Protein AF-A0A078BGF5-F1 (afdb_monomer)

Sequence (83 aa):
MGVVRPDDTGVEMEASHQQYQAALQLLAAGAVIKQSSATPLTYRLSFNRISVPLPGGVVQQLLAHGQMRAACKVSGEVVYVGS

Nearest PDB structures (foldseek):
  8fks-assembly1_SM  TM=4.150E-01  e=8.544E-01  Homo sapiens
  9b9x-assembly1_A-2  TM=3.722E-01  e=8.026E-01  Vreelandella titanicae
  8ev3-assembly1_n  TM=3.707E-01  e=7.540E-01  Schizosaccharomyces pombe
  8fkv-assembly1_SM  TM=4.033E-01  e=9.682E-01  Homo sapiens
  8fkx-assembly1_SM  TM=4.209E-01  e=1.809E+00  Homo sapiens

pLDDT: mean 79.12, std 13.33, range [43.25, 91.06]

Structure (mmCIF, N/CA/C/O backbone):
data_AF-A0A078BGF5-F1
#
_entry.id   AF-A0A078BGF5-F1
#
loop_
_atom_site.group_PDB
_atom_site.id
_atom_site.type_symbol
_atom_site.label_atom_id
_atom_site.label_alt_id
_atom_site.label_comp_id
_atom_site.label_asym_id
_atom_site.label_entity_id
_atom_site.label_seq_id
_atom_site.pdbx_PDB_ins_code
_atom_site.Cartn_x
_atom_site.Cartn_y
_atom_site.Cartn_z
_atom_site.occupancy
_atom_site.B_iso_or_equiv
_atom_site.auth_seq_id
_atom_site.auth_comp_id
_atom_site.auth_asym_id
_atom_site.auth_atom_id
_atom_site.pdbx_PDB_model_num
ATOM 1 N N . MET A 1 1 ? 34.286 16.748 -32.809 1.00 43.25 1 MET A N 1
ATOM 2 C CA . MET A 1 1 ? 33.570 15.456 -32.808 1.00 43.25 1 MET A CA 1
ATOM 3 C C . MET A 1 1 ? 32.872 15.340 -31.460 1.00 43.25 1 MET A C 1
ATOM 5 O O . MET A 1 1 ? 33.516 15.004 -30.478 1.00 43.25 1 MET A O 1
ATOM 9 N N . GLY A 1 2 ? 31.628 15.818 -31.373 1.00 46.16 2 GLY A N 1
ATOM 10 C CA . GLY A 1 2 ? 30.871 15.863 -30.120 1.00 46.16 2 GLY A CA 1
ATOM 11 C C . GLY A 1 2 ? 30.205 14.517 -29.873 1.00 46.16 2 GLY A C 1
ATOM 12 O O . GLY A 1 2 ? 29.395 14.083 -30.686 1.00 46.16 2 GLY A O 1
ATOM 13 N N . VAL A 1 3 ? 30.575 13.846 -28.78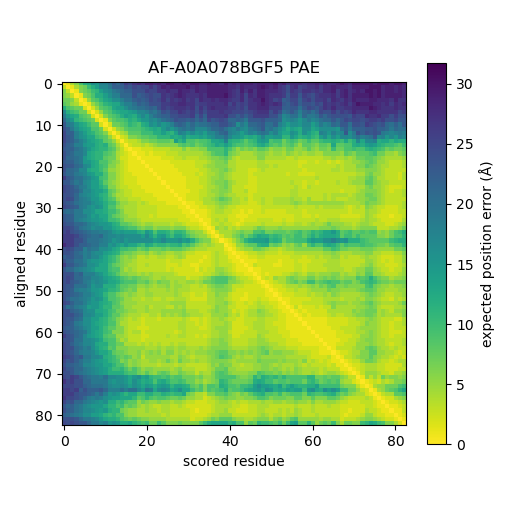7 1.00 54.28 3 VAL A N 1
ATOM 14 C CA . VAL A 1 3 ? 29.897 12.629 -28.338 1.00 54.28 3 VAL A CA 1
ATOM 15 C C . VAL A 1 3 ? 28.651 13.038 -27.560 1.00 54.28 3 VAL A C 1
ATOM 17 O O . VAL A 1 3 ? 28.722 13.522 -26.433 1.00 54.28 3 VAL A O 1
ATOM 20 N N . VAL A 1 4 ? 27.500 12.910 -28.212 1.00 55.53 4 VAL A N 1
ATOM 21 C CA . VAL A 1 4 ? 26.187 13.011 -27.576 1.00 55.53 4 VAL A CA 1
ATOM 22 C C . VAL A 1 4 ? 26.057 11.883 -26.548 1.00 55.53 4 VAL A C 1
ATOM 24 O O . VAL A 1 4 ? 26.206 10.710 -26.881 1.00 55.53 4 VAL A O 1
ATOM 27 N N . ARG A 1 5 ? 25.852 12.241 -25.276 1.00 57.50 5 ARG A N 1
ATOM 28 C CA . ARG A 1 5 ? 25.568 11.284 -24.198 1.00 57.50 5 ARG A CA 1
ATOM 29 C C . ARG A 1 5 ? 24.098 10.875 -24.341 1.00 57.50 5 ARG A C 1
ATOM 31 O O . ARG A 1 5 ? 23.258 11.777 -24.356 1.00 57.50 5 ARG A O 1
ATOM 38 N N . PRO A 1 6 ? 23.770 9.584 -24.491 1.00 55.91 6 PRO A N 1
ATOM 39 C CA . PRO A 1 6 ? 22.385 9.163 -24.524 1.00 55.91 6 PRO A CA 1
ATOM 40 C C . PRO A 1 6 ? 21.820 9.235 -23.101 1.00 55.91 6 PRO A C 1
ATOM 42 O O . PRO A 1 6 ? 22.330 8.589 -22.195 1.00 55.91 6 PRO A O 1
ATOM 45 N N . ASP A 1 7 ? 20.811 10.083 -22.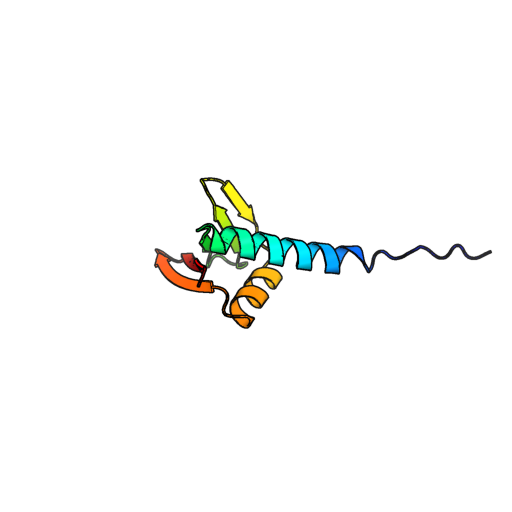939 1.00 52.12 7 ASP A N 1
ATOM 46 C CA . ASP A 1 7 ? 19.560 9.740 -22.261 1.00 52.12 7 ASP A CA 1
ATOM 47 C C . ASP A 1 7 ? 19.653 9.099 -20.857 1.00 52.12 7 ASP A C 1
ATOM 49 O O . ASP A 1 7 ? 19.480 7.898 -20.680 1.00 52.12 7 ASP A O 1
ATOM 53 N N . ASP A 1 8 ? 19.855 9.931 -19.831 1.00 53.47 8 ASP A N 1
ATOM 54 C CA . ASP A 1 8 ? 19.560 9.586 -18.424 1.00 53.47 8 ASP A CA 1
ATOM 55 C C . ASP A 1 8 ? 18.101 9.947 -18.051 1.00 53.47 8 ASP A C 1
ATOM 57 O O . ASP A 1 8 ? 17.702 9.887 -16.894 1.00 53.47 8 ASP A O 1
ATOM 61 N N . THR A 1 9 ? 17.279 10.369 -19.021 1.00 57.56 9 THR A N 1
ATOM 62 C CA . THR A 1 9 ? 15.937 10.933 -18.771 1.00 57.56 9 THR A CA 1
ATOM 63 C C . THR A 1 9 ? 14.804 9.906 -18.944 1.00 57.56 9 THR A C 1
ATOM 65 O O . THR A 1 9 ? 13.686 10.157 -18.496 1.00 57.56 9 THR A O 1
ATOM 68 N N . GLY A 1 10 ? 15.071 8.728 -19.525 1.00 48.78 10 GLY A N 1
ATOM 69 C CA . GLY A 1 10 ? 14.085 7.646 -19.674 1.00 48.78 10 GLY A CA 1
ATOM 70 C C . GLY A 1 10 ? 13.932 6.698 -18.472 1.00 48.7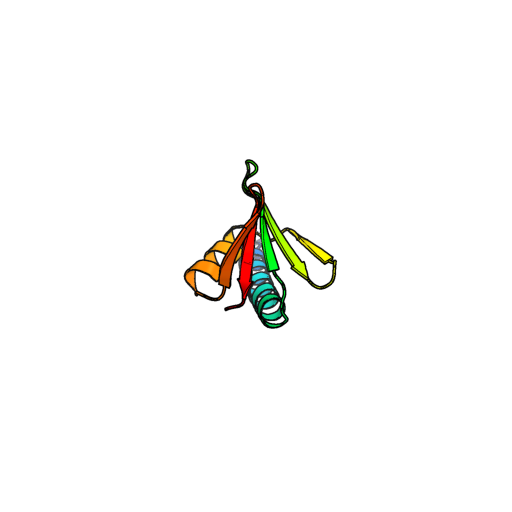8 10 GLY A C 1
ATOM 71 O O . GLY A 1 10 ? 12.857 6.135 -18.269 1.00 48.78 10 GLY A O 1
ATOM 72 N N . VAL A 1 11 ? 14.961 6.536 -17.630 1.00 52.41 11 VAL A N 1
ATOM 73 C CA . VAL A 1 11 ? 14.975 5.486 -16.585 1.00 52.41 11 VAL A CA 1
ATOM 74 C C . VAL A 1 11 ? 14.080 5.835 -15.386 1.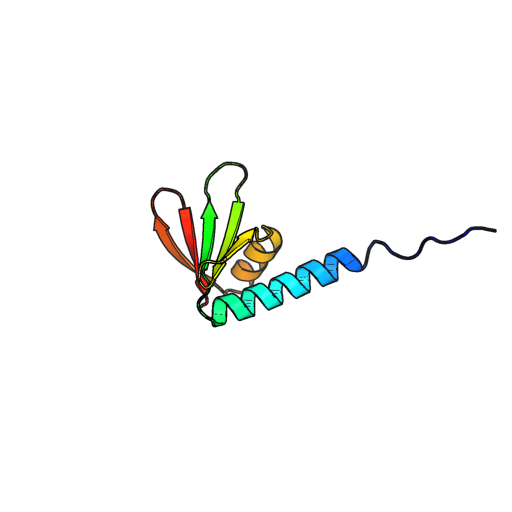00 52.41 11 VAL A C 1
ATOM 76 O O . VAL A 1 11 ? 13.463 4.957 -14.778 1.00 52.41 11 VAL A O 1
ATOM 79 N N . GLU A 1 12 ? 13.947 7.121 -15.054 1.00 52.09 12 GLU A N 1
ATOM 80 C CA . GLU A 1 12 ? 13.176 7.567 -13.884 1.00 52.09 12 GLU A CA 1
ATOM 81 C C . GLU A 1 12 ? 11.651 7.460 -14.084 1.00 52.09 12 GLU A C 1
ATOM 83 O O . GLU A 1 12 ? 10.914 7.164 -13.133 1.00 52.09 12 GLU A O 1
ATOM 88 N N . MET A 1 13 ? 11.161 7.641 -15.319 1.00 52.44 13 MET A N 1
ATOM 89 C CA . MET A 1 13 ? 9.732 7.501 -15.636 1.00 52.44 13 MET A CA 1
ATOM 90 C C . MET A 1 13 ? 9.286 6.036 -15.655 1.00 52.44 13 MET A C 1
ATOM 92 O O . MET A 1 13 ? 8.231 5.724 -15.095 1.00 52.44 13 MET A O 1
ATOM 96 N N . GLU A 1 14 ? 10.082 5.128 -16.229 1.00 56.47 14 GLU A N 1
ATOM 97 C CA . GLU A 1 14 ? 9.757 3.694 -16.238 1.00 56.47 14 GLU A CA 1
ATOM 98 C C . GLU A 1 14 ? 9.807 3.087 -14.834 1.00 56.47 14 GLU A C 1
ATOM 100 O O . GLU A 1 14 ? 8.881 2.373 -14.445 1.00 56.47 14 GLU A O 1
ATOM 105 N N . ALA A 1 15 ? 10.820 3.426 -14.027 1.00 65.38 15 ALA A N 1
ATOM 106 C CA . ALA A 1 15 ? 10.922 2.930 -12.655 1.00 65.38 15 ALA A CA 1
ATOM 107 C C . ALA A 1 15 ? 9.706 3.338 -11.807 1.00 65.38 15 ALA A C 1
ATOM 109 O O . ALA A 1 15 ? 9.155 2.513 -11.075 1.00 65.38 15 ALA A O 1
ATOM 110 N N . SER A 1 16 ? 9.244 4.583 -11.953 1.00 73.00 16 SER A N 1
ATOM 111 C CA . SER A 1 16 ? 8.054 5.085 -11.257 1.00 73.00 16 SER A CA 1
ATOM 112 C C . SER A 1 16 ? 6.779 4.366 -11.711 1.00 73.00 16 SER A C 1
ATOM 114 O O . SER A 1 16 ? 5.955 3.973 -10.882 1.00 73.00 16 SER A O 1
ATOM 116 N N . HIS A 1 17 ? 6.632 4.133 -13.018 1.00 79.50 17 HIS A N 1
ATOM 117 C CA . HIS A 1 17 ? 5.473 3.437 -13.579 1.00 79.50 17 HIS A CA 1
ATOM 118 C C . HIS A 1 17 ? 5.434 1.957 -13.167 1.00 79.50 17 HIS A C 1
ATOM 120 O O . HIS A 1 17 ? 4.381 1.427 -12.807 1.00 79.50 17 HIS A O 1
ATOM 126 N N . GLN A 1 18 ? 6.590 1.295 -13.154 1.00 84.06 18 GLN A N 1
ATOM 127 C CA . GLN A 1 18 ? 6.717 -0.101 -12.749 1.00 84.06 18 GLN A CA 1
ATOM 128 C C . GLN A 1 18 ? 6.475 -0.276 -11.243 1.00 84.06 18 GLN A C 1
ATOM 130 O O . GLN A 1 18 ? 5.794 -1.216 -10.831 1.00 84.06 18 GLN A O 1
ATOM 135 N N . GLN A 1 19 ? 6.953 0.656 -10.412 1.00 84.25 19 GLN A N 1
ATOM 136 C CA . GLN A 1 19 ? 6.654 0.680 -8.976 1.00 84.25 19 GLN A CA 1
ATOM 137 C C . GLN A 1 19 ? 5.168 0.921 -8.698 1.00 84.25 19 GLN A C 1
ATOM 139 O O . GLN A 1 19 ? 4.611 0.285 -7.804 1.00 84.25 19 GLN A O 1
ATOM 144 N N . TYR A 1 20 ? 4.512 1.787 -9.475 1.00 86.50 20 TYR A N 1
ATOM 145 C CA . TYR A 1 20 ? 3.069 1.998 -9.391 1.00 86.50 20 TYR A CA 1
ATOM 146 C C . TYR A 1 20 ? 2.288 0.717 -9.709 1.00 86.50 20 TYR A C 1
ATOM 148 O O . TYR A 1 20 ? 1.453 0.294 -8.908 1.00 86.50 20 TYR A O 1
ATOM 156 N N . GLN A 1 21 ? 2.600 0.042 -10.819 1.00 88.19 21 GLN A N 1
ATOM 157 C CA . GLN A 1 21 ? 1.943 -1.221 -11.175 1.00 88.19 21 GLN A CA 1
ATOM 158 C C . GLN A 1 21 ? 2.203 -2.329 -10.147 1.00 88.19 21 GLN A C 1
ATOM 160 O O . GLN A 1 21 ? 1.277 -3.049 -9.772 1.00 88.19 21 GLN A O 1
ATOM 165 N N . ALA A 1 22 ? 3.434 -2.447 -9.642 1.00 87.94 22 ALA A N 1
ATOM 166 C CA . ALA A 1 22 ? 3.760 -3.412 -8.597 1.00 87.94 22 ALA A CA 1
ATOM 167 C C . ALA A 1 22 ? 2.985 -3.125 -7.300 1.00 87.94 22 ALA A C 1
ATOM 169 O O . ALA A 1 22 ? 2.425 -4.043 -6.699 1.00 87.94 22 ALA A O 1
ATOM 170 N N . ALA A 1 23 ? 2.895 -1.857 -6.887 1.00 87.25 23 ALA A N 1
ATOM 171 C CA . ALA A 1 23 ? 2.120 -1.459 -5.717 1.00 87.25 23 ALA A CA 1
ATOM 172 C C . ALA A 1 23 ? 0.625 -1.764 -5.892 1.00 87.25 23 ALA A C 1
ATOM 174 O O . ALA A 1 23 ? 0.007 -2.259 -4.952 1.00 87.25 23 ALA A O 1
ATOM 175 N N . LEU A 1 24 ? 0.063 -1.550 -7.087 1.00 89.38 24 LEU A N 1
ATOM 176 C CA . LEU A 1 24 ? -1.316 -1.932 -7.407 1.00 89.38 24 LEU A CA 1
ATOM 177 C C . LEU A 1 24 ? -1.553 -3.434 -7.269 1.00 89.38 24 LEU A C 1
ATOM 179 O O . LEU A 1 24 ? -2.501 -3.841 -6.601 1.00 89.38 24 LEU A O 1
ATOM 183 N N . GLN A 1 25 ? -0.693 -4.260 -7.869 1.00 89.62 25 GLN A N 1
ATOM 184 C CA . GLN A 1 25 ? -0.840 -5.714 -7.780 1.00 89.62 25 GLN A CA 1
ATOM 185 C C . GLN A 1 25 ? -0.732 -6.205 -6.336 1.00 89.62 25 GLN A C 1
ATOM 187 O O . GLN A 1 25 ? -1.496 -7.072 -5.917 1.00 89.62 25 GLN A O 1
ATOM 192 N N . LEU A 1 26 ? 0.178 -5.621 -5.554 1.00 89.88 26 LEU A N 1
ATOM 193 C CA . LEU A 1 26 ? 0.328 -5.953 -4.143 1.00 89.88 26 LEU A CA 1
ATOM 194 C C . LEU A 1 26 ? -0.890 -5.508 -3.325 1.00 89.88 26 LEU A C 1
ATOM 196 O O . LEU A 1 26 ? -1.377 -6.294 -2.517 1.00 89.88 26 LEU A O 1
ATOM 200 N N . LEU A 1 27 ? -1.418 -4.299 -3.542 1.00 88.56 27 LEU A N 1
ATOM 201 C CA . LEU A 1 27 ? -2.648 -3.827 -2.892 1.00 88.56 27 LEU A CA 1
ATOM 202 C C . LEU A 1 27 ? -3.833 -4.750 -3.204 1.00 88.56 27 LEU A C 1
ATOM 204 O O . LEU A 1 27 ? -4.545 -5.144 -2.283 1.00 88.56 27 LEU A O 1
ATOM 208 N N . ALA A 1 28 ? -3.991 -5.161 -4.466 1.00 87.06 28 ALA A N 1
ATOM 209 C CA . ALA A 1 28 ? -5.015 -6.119 -4.885 1.00 87.06 28 ALA A CA 1
ATOM 210 C C . ALA A 1 28 ? -4.826 -7.509 -4.248 1.00 87.06 28 ALA A C 1
ATOM 212 O O . ALA A 1 28 ? -5.801 -8.198 -3.959 1.00 87.06 28 ALA A O 1
ATOM 213 N N . ALA A 1 29 ? -3.581 -7.910 -3.971 1.00 88.94 29 ALA A N 1
ATOM 214 C CA . ALA A 1 29 ? -3.261 -9.138 -3.241 1.00 88.94 29 ALA A CA 1
ATOM 215 C C . ALA A 1 29 ? -3.463 -9.026 -1.713 1.00 88.94 29 ALA A C 1
ATOM 217 O O . ALA A 1 29 ? -3.255 -10.009 -0.999 1.00 88.94 29 ALA A O 1
ATOM 218 N N . GLY A 1 30 ? -3.853 -7.856 -1.192 1.00 87.19 30 GLY A N 1
ATOM 219 C CA . GLY A 1 30 ? -4.070 -7.612 0.238 1.00 87.19 30 GLY A CA 1
ATOM 220 C C . GLY A 1 30 ? -2.891 -6.957 0.964 1.00 87.19 30 GLY A C 1
ATOM 221 O O . GLY A 1 30 ? -2.812 -7.017 2.193 1.00 87.19 30 GLY A O 1
ATOM 222 N N . ALA A 1 31 ? -1.951 -6.344 0.241 1.00 90.44 31 ALA A N 1
ATOM 223 C CA . ALA A 1 31 ? -0.939 -5.490 0.853 1.00 90.44 31 ALA A CA 1
ATOM 224 C C . ALA A 1 31 ? -1.566 -4.236 1.466 1.00 90.44 31 ALA A C 1
ATOM 226 O O . ALA A 1 31 ? -2.642 -3.781 1.078 1.00 90.44 31 ALA A O 1
ATOM 227 N N . VAL A 1 32 ? -0.842 -3.647 2.412 1.00 90.12 32 VAL A N 1
ATOM 228 C CA . VAL A 1 32 ? -1.240 -2.408 3.078 1.00 90.12 32 VAL A CA 1
ATOM 229 C C . VAL A 1 32 ? -0.129 -1.380 2.960 1.00 90.12 32 VAL A C 1
ATOM 231 O O . VAL A 1 32 ? 1.050 -1.718 3.061 1.00 90.12 32 VAL A O 1
ATOM 234 N N . ILE A 1 33 ? -0.481 -0.115 2.773 1.00 91.06 33 ILE A N 1
ATOM 235 C CA . ILE A 1 33 ? 0.481 0.986 2.772 1.00 91.06 33 ILE A CA 1
ATOM 236 C C . ILE A 1 33 ? 0.379 1.703 4.110 1.00 91.06 33 ILE A C 1
ATOM 238 O O . ILE A 1 33 ? -0.679 2.178 4.503 1.00 91.06 33 ILE A O 1
ATOM 242 N N . LYS A 1 34 ? 1.494 1.784 4.821 1.00 90.56 34 LYS A N 1
ATOM 243 C CA . LYS A 1 34 ? 1.620 2.469 6.102 1.00 90.56 34 LYS A CA 1
ATOM 244 C C . LYS A 1 34 ? 2.293 3.813 5.877 1.00 90.56 34 LYS A C 1
ATOM 246 O O . LYS A 1 34 ? 3.409 3.866 5.365 1.00 90.56 34 LYS A O 1
ATOM 251 N N . GLN A 1 35 ? 1.618 4.885 6.256 1.00 88.69 35 GLN A N 1
ATOM 252 C CA . GLN A 1 35 ? 2.155 6.237 6.291 1.00 88.69 35 GLN A CA 1
ATOM 253 C C . GLN A 1 35 ? 2.541 6.574 7.726 1.00 88.69 35 GLN A C 1
ATOM 255 O O . GLN A 1 35 ? 1.672 6.736 8.588 1.00 88.69 35 GLN A O 1
ATOM 260 N N . SER A 1 36 ? 3.835 6.753 7.964 1.00 83.75 36 SER A N 1
ATOM 261 C CA . SER A 1 36 ? 4.321 7.301 9.223 1.00 83.75 36 SER A CA 1
ATOM 262 C C . SER A 1 36 ? 4.171 8.820 9.208 1.00 83.75 36 SER A C 1
ATOM 264 O O . SER A 1 36 ? 4.667 9.485 8.297 1.00 83.75 36 SER A O 1
ATOM 266 N N . SER A 1 37 ? 3.506 9.374 10.226 1.00 72.06 37 SER A N 1
ATOM 267 C CA . SER A 1 37 ? 3.368 10.831 10.394 1.00 72.06 37 SER A CA 1
ATOM 268 C C . SER A 1 37 ? 4.628 11.500 10.961 1.00 72.06 37 SER A C 1
ATOM 270 O O . SER A 1 37 ? 4.590 12.686 11.280 1.00 72.06 37 SER A O 1
ATOM 272 N N . ALA A 1 38 ? 5.734 10.761 11.111 1.00 71.19 38 ALA A N 1
ATOM 273 C CA . ALA A 1 38 ? 7.031 11.358 11.403 1.00 71.19 38 ALA A CA 1
ATOM 274 C C . ALA A 1 38 ? 7.445 12.295 10.257 1.00 71.19 38 ALA A C 1
ATOM 276 O O . ALA A 1 38 ? 7.108 12.051 9.103 1.00 71.19 38 ALA A O 1
ATOM 277 N N . THR A 1 39 ? 8.156 13.376 10.569 1.00 68.56 39 THR A N 1
ATOM 278 C CA . THR A 1 39 ? 8.730 14.284 9.568 1.00 68.56 39 THR A CA 1
ATOM 279 C C . THR A 1 39 ? 10.167 13.863 9.247 1.00 68.56 39 THR A C 1
ATOM 281 O O . THR A 1 39 ? 10.978 13.819 10.175 1.00 68.56 39 THR A O 1
ATOM 284 N N . PRO A 1 40 ? 10.520 13.598 7.974 1.00 70.62 40 PRO A N 1
ATOM 285 C CA . PRO A 1 40 ? 9.672 13.668 6.777 1.00 70.62 40 PRO A CA 1
ATOM 286 C C . PRO A 1 40 ? 8.677 12.499 6.670 1.00 70.62 40 PRO A C 1
ATOM 288 O O . PRO A 1 40 ? 8.980 11.388 7.101 1.00 70.62 40 PRO A O 1
ATOM 291 N N . LEU A 1 41 ? 7.511 12.756 6.057 1.00 79.00 41 LEU A N 1
ATOM 292 C CA . LEU A 1 41 ? 6.474 11.747 5.799 1.00 79.00 41 LEU A CA 1
ATOM 293 C C . LEU A 1 41 ? 7.078 10.558 5.048 1.00 79.00 41 LEU A C 1
ATOM 295 O O . LEU A 1 41 ? 7.586 10.715 3.936 1.00 79.00 41 LEU A O 1
ATOM 299 N N . THR A 1 42 ? 6.995 9.368 5.637 1.00 85.50 42 THR A N 1
ATOM 300 C CA . THR A 1 42 ? 7.483 8.136 5.006 1.00 85.50 42 THR A CA 1
ATOM 301 C C . THR A 1 42 ? 6.340 7.170 4.760 1.00 85.50 42 THR A C 1
ATOM 303 O O . THR A 1 42 ? 5.450 7.004 5.596 1.00 85.50 42 THR A O 1
ATOM 306 N N . TYR A 1 43 ? 6.385 6.513 3.604 1.00 88.69 43 TYR A N 1
ATOM 307 C CA . TYR A 1 43 ? 5.412 5.509 3.205 1.00 88.69 43 TYR A CA 1
ATOM 308 C C . TYR A 1 43 ? 6.108 4.166 3.058 1.00 88.69 43 TYR A C 1
ATOM 310 O O . TYR A 1 43 ? 7.208 4.071 2.506 1.00 88.69 43 TYR A O 1
ATOM 318 N N . ARG A 1 44 ? 5.476 3.115 3.567 1.00 90.19 44 ARG A N 1
ATOM 319 C CA . ARG A 1 44 ? 5.966 1.746 3.445 1.00 90.19 44 ARG A CA 1
ATOM 320 C C . ARG A 1 44 ? 4.849 0.831 2.995 1.00 90.19 44 ARG A C 1
ATOM 322 O O . ARG A 1 44 ? 3.788 0.816 3.611 1.00 90.19 44 ARG A O 1
ATOM 329 N N . LEU A 1 45 ? 5.097 0.049 1.955 1.00 90.19 45 LEU A N 1
ATOM 330 C CA . LEU A 1 45 ? 4.193 -1.011 1.537 1.00 90.19 45 LEU A CA 1
ATOM 331 C C . LEU A 1 45 ? 4.552 -2.275 2.306 1.00 90.19 45 LEU A C 1
ATOM 333 O O . LEU A 1 45 ? 5.693 -2.731 2.253 1.00 90.19 45 LEU A O 1
ATOM 337 N N . SER A 1 46 ? 3.582 -2.833 3.022 1.00 89.94 46 SER A N 1
ATOM 338 C CA . SER A 1 46 ? 3.737 -4.059 3.786 1.00 89.94 46 SER A CA 1
ATOM 339 C C . SER A 1 46 ? 2.887 -5.179 3.193 1.00 89.94 46 SER A C 1
ATOM 341 O O . SER A 1 46 ? 1.668 -5.057 3.087 1.00 89.94 46 SER A O 1
ATOM 343 N N . PHE A 1 47 ? 3.540 -6.281 2.830 1.00 89.12 47 PHE A N 1
ATOM 344 C CA . PHE A 1 47 ? 2.911 -7.484 2.296 1.00 89.12 47 PHE A CA 1
ATOM 345 C C . PHE A 1 47 ? 3.609 -8.727 2.846 1.00 89.12 47 PHE A C 1
ATOM 347 O O . PHE A 1 47 ? 4.830 -8.838 2.777 1.00 89.12 47 PHE A O 1
ATOM 354 N N . ASN A 1 48 ? 2.843 -9.660 3.413 1.00 83.81 48 ASN A N 1
ATOM 355 C CA . ASN A 1 48 ? 3.330 -10.959 3.889 1.00 83.81 48 ASN A CA 1
ATOM 356 C C . ASN A 1 48 ? 4.627 -10.901 4.740 1.00 83.81 48 ASN A C 1
ATOM 358 O O . ASN A 1 48 ? 5.563 -11.667 4.527 1.00 83.81 48 ASN A O 1
ATOM 362 N N . ARG A 1 49 ? 4.684 -9.967 5.708 1.00 84.88 49 ARG A N 1
ATOM 363 C CA . ARG A 1 49 ? 5.838 -9.633 6.588 1.00 84.88 49 ARG A CA 1
ATOM 364 C C . ARG A 1 49 ? 6.998 -8.872 5.943 1.00 84.88 49 ARG A C 1
ATOM 366 O O . ARG A 1 49 ? 7.887 -8.424 6.663 1.00 84.88 49 ARG A O 1
ATOM 373 N N . ILE A 1 50 ? 6.978 -8.665 4.635 1.00 86.31 50 ILE A N 1
ATOM 374 C CA . ILE A 1 50 ? 7.924 -7.789 3.950 1.00 86.31 50 ILE A CA 1
ATOM 375 C C . ILE A 1 50 ? 7.392 -6.360 4.049 1.00 86.31 50 ILE A C 1
ATOM 377 O O . ILE A 1 50 ? 6.188 -6.126 3.945 1.00 86.31 50 ILE A O 1
ATOM 381 N N . SER A 1 51 ? 8.279 -5.402 4.303 1.00 86.94 51 SER A N 1
ATOM 382 C CA . SER A 1 51 ? 7.955 -3.978 4.315 1.00 86.94 51 SER A CA 1
A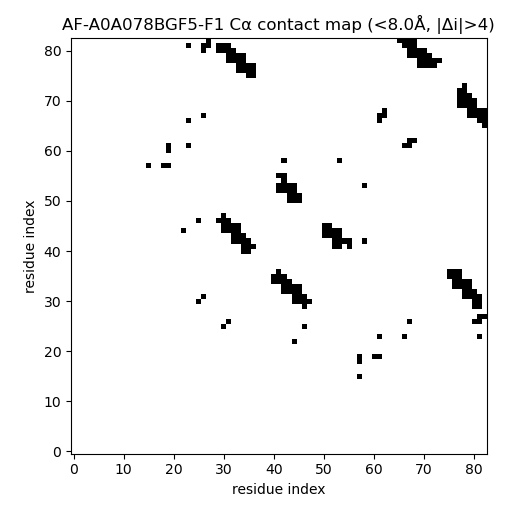TOM 383 C C . SER A 1 51 ? 9.011 -3.236 3.517 1.00 86.94 51 SER A C 1
ATOM 385 O O . SER A 1 51 ? 10.190 -3.281 3.868 1.00 86.94 51 SER A O 1
ATOM 387 N N . VAL A 1 52 ? 8.594 -2.591 2.433 1.00 87.62 52 VAL A N 1
ATOM 388 C CA . VAL A 1 52 ? 9.486 -1.863 1.526 1.00 87.62 52 VAL A CA 1
ATOM 389 C C . VAL A 1 52 ? 9.153 -0.374 1.541 1.00 87.62 52 VAL A C 1
ATOM 391 O O . VAL A 1 52 ? 7.976 -0.015 1.641 1.00 87.62 52 VAL A O 1
ATOM 394 N N . PRO A 1 53 ? 10.161 0.513 1.468 1.00 87.25 53 PRO A N 1
A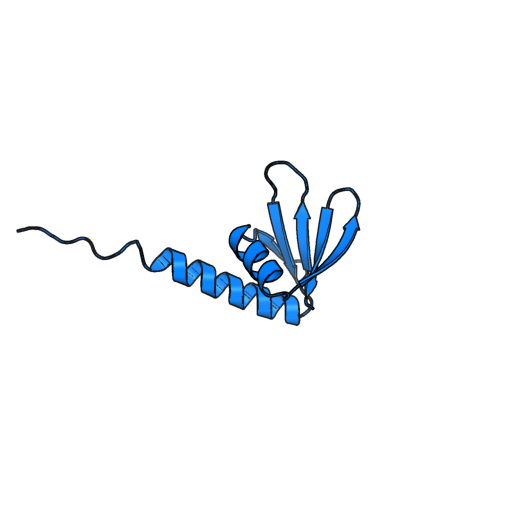TOM 395 C CA . PRO A 1 53 ? 9.914 1.937 1.307 1.00 87.25 53 PRO A CA 1
ATOM 396 C C . PRO A 1 53 ? 9.208 2.180 -0.026 1.00 87.25 53 PRO A C 1
ATOM 398 O O . PRO A 1 53 ? 9.615 1.646 -1.057 1.00 87.25 53 PRO A O 1
ATOM 401 N N . LEU A 1 54 ? 8.147 2.982 0.007 1.00 85.75 54 LEU A N 1
ATOM 402 C CA . LEU A 1 54 ? 7.393 3.363 -1.177 1.00 85.75 54 LEU A CA 1
ATOM 403 C C . LEU A 1 54 ? 7.562 4.873 -1.409 1.00 85.75 54 LEU A C 1
ATOM 405 O O . LEU A 1 54 ? 7.419 5.648 -0.457 1.00 85.75 54 LEU A O 1
ATOM 409 N N . PRO A 1 55 ? 7.866 5.320 -2.638 1.00 86.06 55 PRO A N 1
ATOM 410 C CA . PRO A 1 55 ? 7.988 6.742 -2.923 1.00 86.06 55 PRO A CA 1
ATOM 411 C C . PRO A 1 55 ? 6.657 7.462 -2.710 1.00 86.06 55 PRO A C 1
ATOM 413 O O . PRO A 1 55 ? 5.596 6.967 -3.098 1.00 86.06 55 PRO A O 1
ATOM 416 N N . GLY A 1 56 ? 6.716 8.680 -2.167 1.00 84.19 56 GLY A N 1
ATOM 417 C CA . GLY A 1 56 ? 5.524 9.506 -1.967 1.00 84.19 56 GLY A CA 1
ATOM 418 C C . GLY A 1 56 ? 4.768 9.803 -3.268 1.00 84.19 56 GLY A C 1
ATOM 419 O O . GLY A 1 56 ? 3.542 9.854 -3.248 1.00 84.19 56 GLY A O 1
ATOM 420 N N . GLY A 1 57 ? 5.474 9.921 -4.401 1.00 86.75 57 GLY A N 1
ATOM 421 C CA . GLY A 1 57 ? 4.856 10.125 -5.718 1.00 86.75 57 GLY A CA 1
ATOM 422 C C . GLY A 1 57 ? 3.938 8.972 -6.137 1.00 86.75 57 GLY A C 1
ATOM 423 O O . GLY A 1 57 ? 2.815 9.213 -6.571 1.00 86.75 57 GLY A O 1
ATOM 424 N N . VAL A 1 58 ? 4.359 7.724 -5.904 1.00 87.19 58 VAL A N 1
ATOM 425 C CA . VAL A 1 58 ? 3.549 6.529 -6.201 1.00 87.19 58 VAL A CA 1
ATOM 426 C C . VAL A 1 58 ? 2.302 6.487 -5.316 1.00 87.19 58 VAL A C 1
ATOM 428 O O . VAL A 1 58 ? 1.204 6.216 -5.794 1.00 87.19 58 VAL A O 1
ATOM 431 N N . VAL A 1 59 ? 2.439 6.816 -4.029 1.00 86.81 59 VAL A N 1
ATOM 432 C CA . VAL A 1 59 ? 1.301 6.887 -3.095 1.00 86.81 59 VAL A CA 1
ATOM 433 C C . VAL A 1 59 ? 0.305 7.965 -3.519 1.00 86.81 59 VAL A C 1
ATOM 435 O O . VAL A 1 59 ? -0.897 7.715 -3.532 1.00 86.81 59 VAL A O 1
ATOM 438 N N . GLN A 1 60 ? 0.784 9.149 -3.904 1.00 87.75 60 GLN A N 1
ATOM 439 C CA . GLN A 1 60 ? -0.081 10.222 -4.396 1.00 87.75 60 GLN A CA 1
ATOM 440 C C . GLN A 1 60 ? -0.827 9.814 -5.670 1.00 87.75 60 GLN A C 1
ATOM 442 O O . GLN A 1 60 ? -2.020 10.088 -5.770 1.00 87.75 60 GLN A O 1
ATOM 447 N N . GLN A 1 61 ? -0.174 9.106 -6.597 1.00 88.62 61 GLN A N 1
ATOM 448 C CA . GLN A 1 61 ? -0.844 8.541 -7.772 1.00 88.62 61 GLN A CA 1
ATOM 449 C C . GLN A 1 61 ? -1.921 7.528 -7.366 1.00 88.62 61 GLN A C 1
ATOM 451 O O . GLN A 1 61 ? -3.059 7.638 -7.808 1.00 88.62 61 GLN A O 1
ATOM 456 N N . LEU A 1 62 ? -1.621 6.590 -6.465 1.00 87.50 62 LEU A N 1
ATOM 457 C CA . LEU A 1 62 ? -2.605 5.610 -5.986 1.00 87.50 62 LEU A CA 1
ATOM 458 C C . LEU A 1 62 ? -3.829 6.275 -5.329 1.00 87.50 62 LEU A C 1
ATOM 460 O O . LEU A 1 62 ? -4.955 5.824 -5.550 1.00 87.50 62 LEU A O 1
ATOM 464 N N . LEU A 1 63 ? -3.628 7.364 -4.573 1.00 87.19 63 LEU A N 1
ATOM 465 C CA . LEU A 1 63 ? -4.720 8.171 -4.010 1.00 87.19 63 LEU A CA 1
ATOM 466 C C . LEU A 1 63 ? -5.514 8.882 -5.106 1.00 87.19 63 LEU A C 1
ATOM 468 O O . LEU A 1 63 ? -6.741 8.811 -5.108 1.00 87.19 63 LEU A O 1
ATOM 472 N N . ALA A 1 64 ? -4.826 9.544 -6.038 1.00 87.94 64 ALA A N 1
ATOM 473 C CA . ALA A 1 64 ? -5.453 10.291 -7.124 1.00 87.94 64 ALA A CA 1
ATOM 474 C C . ALA A 1 64 ? -6.294 9.383 -8.038 1.00 87.94 64 ALA A C 1
ATOM 476 O O . ALA A 1 64 ? -7.358 9.786 -8.499 1.00 87.94 64 ALA A O 1
ATOM 477 N N . HIS A 1 65 ? -5.851 8.141 -8.247 1.00 88.44 65 HIS A N 1
ATOM 478 C CA . HIS A 1 65 ? -6.560 7.123 -9.023 1.00 88.44 65 HIS A CA 1
ATOM 479 C C . HIS A 1 65 ? -7.613 6.338 -8.210 1.00 88.44 65 HIS A C 1
ATOM 481 O O . HIS A 1 65 ? -8.258 5.440 -8.756 1.00 88.44 65 HIS A O 1
ATOM 487 N N . GLY A 1 66 ? -7.791 6.630 -6.913 1.00 86.31 66 GLY A N 1
ATOM 488 C CA . GLY A 1 66 ? -8.789 5.980 -6.050 1.00 86.31 66 GLY A CA 1
ATOM 489 C C . GLY A 1 66 ? -8.527 4.495 -5.759 1.00 86.31 66 GLY A C 1
ATOM 490 O O . GLY A 1 66 ? -9.432 3.771 -5.340 1.00 86.31 66 GLY A O 1
ATOM 491 N N . GLN A 1 67 ? -7.295 4.030 -5.973 1.00 87.44 67 GLN A N 1
ATOM 492 C CA . GLN A 1 67 ? -6.908 2.613 -5.884 1.00 87.44 67 GLN A CA 1
ATOM 493 C C . GLN A 1 67 ? -6.681 2.144 -4.444 1.00 87.44 67 GLN A C 1
ATOM 495 O O . GLN A 1 67 ? -6.465 0.961 -4.189 1.00 87.44 67 GLN A O 1
ATOM 500 N N . MET A 1 68 ? -6.733 3.070 -3.490 1.00 87.00 68 MET A N 1
ATOM 501 C CA . MET A 1 68 ? -6.633 2.760 -2.077 1.00 87.00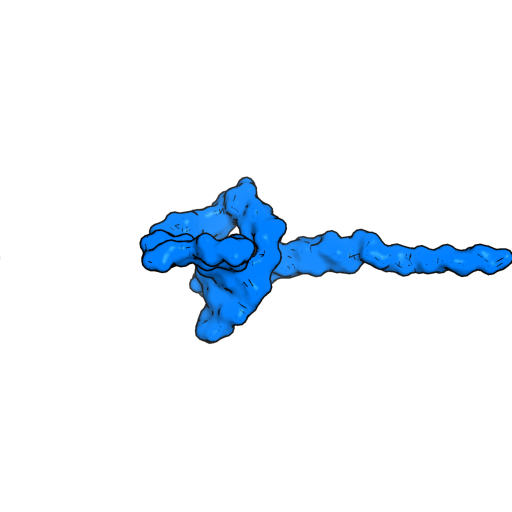 68 MET A CA 1
ATOM 502 C C . MET A 1 68 ? -7.469 3.708 -1.234 1.00 87.00 68 MET A C 1
ATOM 504 O O . MET A 1 68 ? -7.784 4.831 -1.636 1.00 87.00 68 MET A O 1
ATOM 508 N N . ARG A 1 69 ? -7.796 3.254 -0.028 1.00 85.25 69 ARG A N 1
ATOM 509 C CA . ARG A 1 69 ? -8.574 4.004 0.959 1.00 85.25 69 ARG A CA 1
ATOM 510 C C . ARG A 1 69 ? -7.873 3.951 2.301 1.00 85.25 69 ARG A C 1
ATOM 512 O O . ARG A 1 69 ? -7.271 2.938 2.653 1.00 85.25 69 ARG A O 1
ATOM 519 N N . ALA A 1 70 ? -7.958 5.041 3.058 1.00 85.75 70 ALA A N 1
ATOM 520 C CA . ALA A 1 70 ? -7.506 5.044 4.442 1.00 85.75 70 ALA A CA 1
ATOM 521 C C . ALA A 1 70 ? -8.424 4.119 5.256 1.00 85.75 70 ALA A C 1
ATOM 523 O O . ALA A 1 70 ? -9.616 4.390 5.382 1.00 85.75 70 ALA A O 1
ATOM 524 N N . ALA A 1 71 ? -7.874 3.024 5.775 1.00 84.69 71 ALA A N 1
ATOM 525 C CA . ALA A 1 71 ? -8.611 2.070 6.594 1.00 84.69 71 ALA A CA 1
ATOM 526 C C . ALA A 1 71 ? -8.630 2.506 8.059 1.00 84.69 71 ALA A C 1
ATOM 528 O O . ALA A 1 71 ? -9.694 2.659 8.651 1.00 84.69 71 ALA A O 1
ATOM 529 N N . CYS A 1 72 ? -7.449 2.729 8.641 1.00 79.25 72 CYS A N 1
ATOM 530 C CA . CYS A 1 72 ? -7.303 3.001 10.068 1.00 79.25 72 CYS A 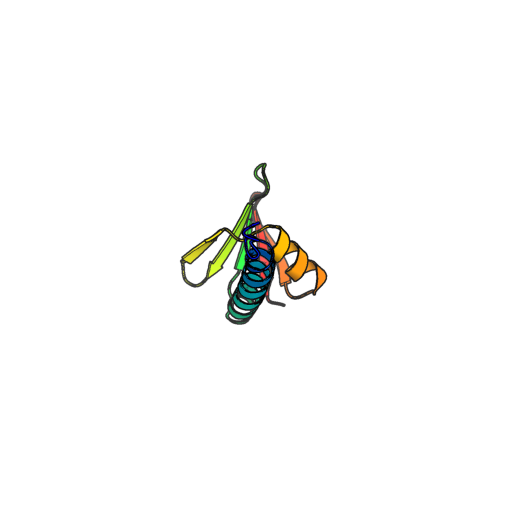CA 1
ATOM 531 C C . CYS A 1 72 ? -6.160 3.980 10.332 1.00 79.25 72 CYS A C 1
ATOM 533 O O . CYS A 1 72 ? -5.124 3.944 9.670 1.00 79.25 72 CYS A O 1
ATOM 535 N N . LYS A 1 73 ? -6.320 4.807 11.368 1.00 79.06 73 LYS A N 1
ATOM 536 C CA . LYS A 1 73 ? -5.239 5.608 11.946 1.00 79.06 73 LYS A CA 1
ATOM 537 C C . LYS A 1 73 ? -4.889 5.028 13.311 1.00 79.06 73 LYS A C 1
ATOM 539 O O . LYS A 1 73 ? -5.677 5.146 14.245 1.00 79.06 73 LYS A O 1
ATOM 544 N N . VAL A 1 74 ? -3.726 4.397 13.433 1.00 68.31 74 VAL A N 1
ATOM 545 C CA . VAL A 1 74 ? -3.265 3.785 14.684 1.00 68.31 74 VAL A CA 1
ATOM 546 C C . VAL A 1 74 ? -2.063 4.569 15.188 1.00 68.31 74 VAL A C 1
ATOM 548 O O . VAL A 1 74 ? -1.019 4.587 14.548 1.00 68.31 74 VAL A O 1
ATOM 551 N N . SER A 1 75 ? -2.212 5.239 16.333 1.00 68.00 75 SER A N 1
ATOM 552 C CA . SER A 1 75 ? -1.104 5.853 17.083 1.00 68.00 75 SER A CA 1
ATOM 553 C C . SER A 1 75 ? -0.160 6.757 16.261 1.00 68.00 75 SER A C 1
ATOM 555 O O . SER A 1 75 ? 1.049 6.753 16.471 1.00 68.00 75 SER A O 1
ATOM 557 N N . GLY A 1 76 ? -0.705 7.529 15.312 1.00 73.56 76 GLY A N 1
ATOM 558 C CA . GLY A 1 76 ? 0.076 8.420 14.437 1.00 73.56 76 GLY A CA 1
ATOM 559 C C . GLY A 1 76 ? 0.533 7.797 13.112 1.00 73.56 76 GLY A C 1
ATOM 560 O O . GLY A 1 76 ? 1.159 8.482 12.308 1.00 73.56 76 GLY A O 1
ATOM 561 N N . GLU A 1 77 ? 0.184 6.545 12.832 1.00 82.75 77 GLU A N 1
ATOM 562 C CA . GLU A 1 77 ? 0.377 5.900 11.532 1.00 82.75 77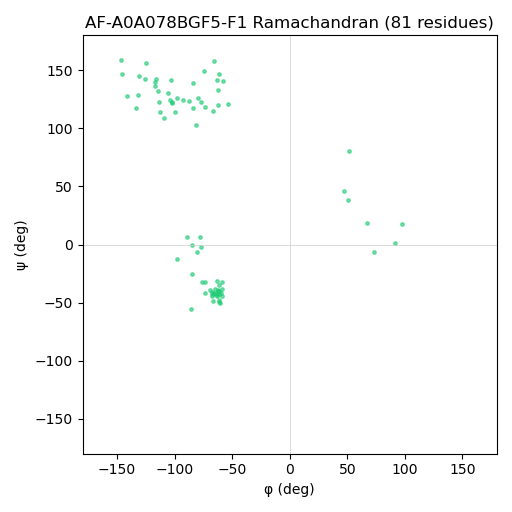 GLU A CA 1
ATOM 563 C C . GLU A 1 77 ? -0.973 5.781 10.811 1.00 82.75 77 GLU A C 1
ATOM 565 O O . GLU A 1 77 ? -1.965 5.347 11.405 1.00 82.75 77 GLU A O 1
ATOM 570 N N . VAL A 1 78 ? -1.039 6.202 9.547 1.00 87.38 78 VAL A N 1
ATOM 571 C CA . VAL A 1 78 ? -2.229 6.016 8.702 1.00 87.38 78 VAL A CA 1
ATOM 572 C C . VAL A 1 78 ? -2.007 4.787 7.835 1.00 87.38 78 VAL A C 1
ATOM 574 O O . VAL A 1 78 ? -1.000 4.690 7.140 1.00 87.38 78 VAL A O 1
ATOM 577 N N . VAL A 1 79 ? -2.944 3.848 7.874 1.00 88.31 79 VAL A N 1
ATOM 578 C CA . VAL A 1 79 ? -2.907 2.633 7.062 1.00 88.31 79 VAL A CA 1
ATOM 579 C C . VAL A 1 79 ? -3.893 2.777 5.913 1.00 88.31 79 VAL A C 1
ATOM 581 O O . VAL A 1 79 ? -5.085 2.993 6.134 1.00 88.31 79 VAL A O 1
ATOM 584 N N . TYR A 1 80 ? -3.390 2.622 4.698 1.00 88.44 80 TYR A N 1
ATOM 585 C CA . TYR A 1 80 ? -4.160 2.535 3.470 1.00 88.44 80 TYR A CA 1
ATOM 586 C C . TYR A 1 80 ? -4.231 1.081 3.007 1.00 88.44 80 TYR A C 1
ATOM 588 O O . TYR A 1 80 ? -3.252 0.337 3.105 1.00 88.44 80 TYR A O 1
ATOM 596 N N . VAL A 1 81 ? -5.388 0.686 2.494 1.00 87.62 81 VAL A N 1
ATOM 597 C CA . VAL A 1 81 ? -5.647 -0.647 1.934 1.00 87.62 81 VAL A CA 1
ATOM 598 C C . VAL A 1 81 ? -6.165 -0.507 0.509 1.00 87.62 81 VAL A C 1
ATOM 600 O O . VAL A 1 81 ? -6.704 0.548 0.163 1.00 87.62 81 VAL A O 1
ATOM 603 N N . GLY A 1 82 ? -5.989 -1.550 -0.305 1.00 85.94 82 GLY A N 1
ATOM 604 C CA . GLY A 1 82 ? -6.552 -1.597 -1.655 1.00 85.94 82 GLY A CA 1
ATOM 605 C C . GLY A 1 82 ? -8.073 -1.431 -1.627 1.00 85.94 82 GLY A C 1
ATOM 606 O O . GLY A 1 82 ? -8.726 -1.924 -0.702 1.00 85.94 82 GLY A O 1
ATOM 607 N N . SER A 1 83 ? -8.601 -0.680 -2.597 1.00 76.75 83 SER A N 1
ATOM 608 C CA . SER A 1 83 ? -10.047 -0.521 -2.825 1.00 76.75 83 SER A CA 1
ATOM 609 C C . SER A 1 83 ? -10.684 -1.776 -3.411 1.00 76.75 83 SER A C 1
ATOM 611 O O . SER A 1 83 ? -10.003 -2.467 -4.198 1.00 76.75 83 SER A O 1
#

Radius of gyration: 15.76 Å; Cα contacts (8 Å, |Δi|>4): 114; chains: 1; bounding box: 44×27×50 Å

Foldseek 3Di:
DDDDDDDPPPPVVVVLVVLLVVLLVQLVVKWKWKWAQPPPIWIWIDDPNDIHTDDPVSVVVCVVVVQWDFDDDDPRITMIGGD

Solvent-accessible surface area (backbone atoms only — not comparable to full-atom values): 4813 Å² total; per-residue (Å²): 138,84,82,81,77,83,74,84,74,61,61,64,58,52,54,49,53,52,50,38,53,51,50,50,55,39,21,75,74,70,19,36,38,40,33,41,70,52,89,77,77,44,39,30,41,36,46,97,92,45,71,44,84,42,62,67,67,46,53,51,49,37,52,75,71,56,53,39,40,80,74,49,75,56,97,66,29,40,32,29,32,44,103

Mean predicted aligned error: 9.12 Å

Secondary structure (DSSP, 8-state):
---PPP-SSSHHHHHHHHHHHHHHHHHHTT-EEEEE-SSSPEEEEEETTEEEEE-HHHHHHHHHTT-EEEEEEETTEEEEEE-